Protein AF-A0A836S6T9-F1 (afdb_monomer_lite)

Radius of gyration: 10.19 Å; chains: 1; bounding box: 21×20×22 Å

Structure (mmCIF, N/CA/C/O backbone):
data_AF-A0A836S6T9-F1
#
_entry.id   AF-A0A836S6T9-F1
#
loop_
_atom_site.group_PDB
_atom_site.id
_atom_site.type_symbol
_atom_site.label_atom_id
_atom_site.label_alt_id
_atom_s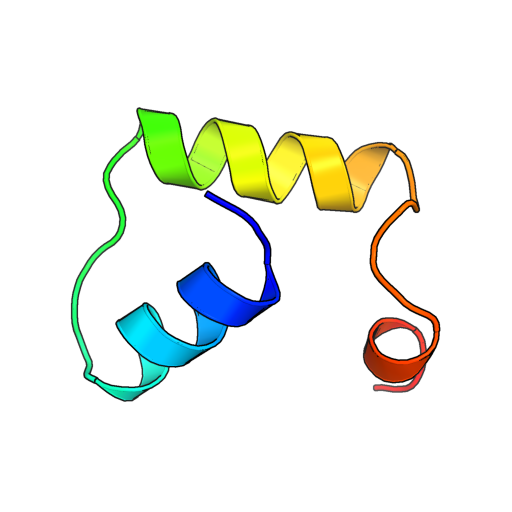ite.label_comp_id
_atom_site.label_asym_id
_atom_site.label_entity_id
_atom_site.label_seq_id
_atom_site.pdbx_PDB_ins_code
_atom_site.Cartn_x
_atom_site.Cartn_y
_atom_site.Cartn_z
_atom_site.occupancy
_atom_site.B_iso_or_equiv
_atom_site.auth_seq_id
_atom_site.auth_comp_id
_atom_site.auth_asym_id
_atom_site.auth_atom_id
_atom_site.pdbx_PDB_model_num
ATOM 1 N N . MET A 1 1 ? 4.028 1.980 4.385 1.00 84.50 1 MET A N 1
ATOM 2 C CA . MET A 1 1 ? 3.281 0.719 4.115 1.00 84.50 1 MET A CA 1
ATOM 3 C C . MET A 1 1 ? 3.548 0.261 2.683 1.00 84.50 1 MET A C 1
ATOM 5 O O . MET A 1 1 ? 3.698 1.129 1.837 1.00 84.50 1 MET A O 1
ATOM 9 N N . ASN A 1 2 ? 3.626 -1.049 2.405 1.00 90.31 2 ASN A N 1
ATOM 10 C CA . ASN A 1 2 ? 3.715 -1.570 1.030 1.00 90.31 2 ASN A CA 1
ATOM 11 C C . ASN A 1 2 ? 2.335 -1.888 0.429 1.00 90.31 2 ASN A C 1
ATOM 13 O O . ASN A 1 2 ? 1.323 -1.959 1.134 1.00 90.31 2 ASN A O 1
ATOM 17 N N . ILE A 1 3 ? 2.290 -2.098 -0.884 1.00 89.94 3 ILE A N 1
ATOM 18 C CA . ILE A 1 3 ? 1.038 -2.319 -1.607 1.00 89.94 3 ILE A CA 1
ATOM 19 C C . ILE A 1 3 ? 0.307 -3.613 -1.208 1.00 89.94 3 ILE A C 1
ATOM 21 O O . ILE A 1 3 ? -0.922 -3.650 -1.248 1.00 89.94 3 ILE A O 1
ATOM 25 N N . GLN A 1 4 ? 1.012 -4.667 -0.780 1.00 90.69 4 GLN A N 1
ATOM 26 C CA . GLN A 1 4 ? 0.367 -5.911 -0.335 1.00 90.69 4 GLN A CA 1
ATOM 27 C C . GLN A 1 4 ? -0.382 -5.706 0.987 1.00 90.69 4 GLN A C 1
ATOM 29 O O . GLN A 1 4 ? -1.520 -6.152 1.135 1.00 90.69 4 GLN A O 1
ATOM 34 N N . GLN A 1 5 ? 0.235 -4.991 1.927 1.00 94.19 5 GLN A N 1
ATOM 35 C CA . GLN A 1 5 ? -0.381 -4.602 3.195 1.00 94.19 5 GLN A CA 1
ATOM 36 C C . GLN A 1 5 ? -1.574 -3.671 2.953 1.00 94.19 5 GLN A C 1
ATOM 38 O O . GLN A 1 5 ? -2.640 -3.891 3.517 1.00 94.19 5 GLN A O 1
ATOM 43 N N . ALA A 1 6 ? -1.438 -2.699 2.045 1.00 94.06 6 ALA A N 1
ATOM 44 C CA . ALA A 1 6 ? -2.523 -1.782 1.704 1.00 94.06 6 ALA A CA 1
ATOM 45 C C . ALA A 1 6 ? -3.752 -2.504 1.124 1.00 94.06 6 ALA A C 1
ATOM 47 O O . ALA A 1 6 ? -4.884 -2.186 1.488 1.00 94.06 6 ALA A O 1
ATOM 48 N N . ILE A 1 7 ? 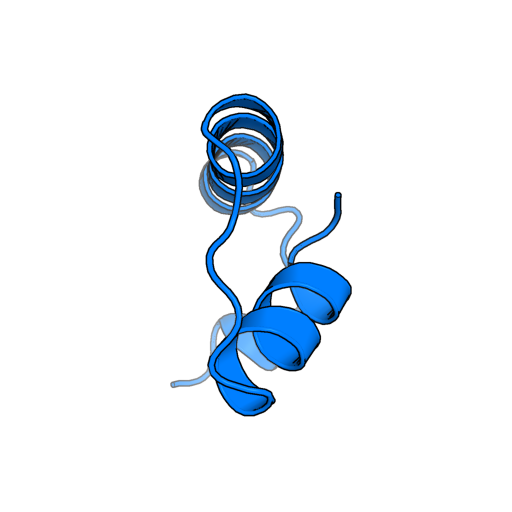-3.541 -3.506 0.262 1.00 93.69 7 ILE A N 1
ATOM 49 C CA . ILE A 1 7 ? -4.622 -4.346 -0.271 1.00 93.69 7 ILE A CA 1
ATOM 50 C C . ILE A 1 7 ? -5.326 -5.109 0.856 1.00 93.69 7 ILE A C 1
ATOM 52 O O . ILE A 1 7 ? -6.556 -5.128 0.886 1.00 93.69 7 ILE A O 1
ATOM 56 N N . ALA A 1 8 ? -4.579 -5.701 1.793 1.00 96.19 8 ALA A N 1
ATOM 57 C CA . ALA A 1 8 ? -5.168 -6.405 2.933 1.00 96.19 8 ALA A CA 1
ATOM 58 C C . ALA A 1 8 ? -6.046 -5.471 3.787 1.00 96.19 8 ALA A C 1
ATOM 60 O O . ALA A 1 8 ? -7.203 -5.791 4.054 1.00 96.19 8 ALA A O 1
ATOM 61 N N . THR A 1 9 ? -5.547 -4.275 4.112 1.00 96.44 9 THR A N 1
ATOM 62 C CA . THR A 1 9 ? -6.281 -3.253 4.876 1.00 96.44 9 THR A CA 1
ATOM 63 C C . THR A 1 9 ? -7.602 -2.862 4.203 1.00 96.44 9 THR A C 1
ATOM 65 O O . THR A 1 9 ? -8.645 -2.798 4.856 1.00 96.44 9 THR A O 1
ATOM 68 N N . VAL A 1 10 ? -7.596 -2.653 2.882 1.00 95.06 10 VAL A N 1
ATOM 69 C CA . VAL A 1 10 ? -8.815 -2.289 2.137 1.00 95.06 10 VAL A CA 1
ATOM 70 C C . VAL A 1 10 ? -9.789 -3.468 2.011 1.00 95.06 10 VAL A C 1
ATOM 72 O O . VAL A 1 10 ? -11.002 -3.257 2.075 1.00 95.06 10 VAL A O 1
ATOM 75 N N . ILE A 1 11 ? -9.301 -4.709 1.891 1.00 97.06 11 ILE A N 1
ATOM 76 C CA . ILE A 1 11 ? -10.147 -5.920 1.924 1.00 97.06 11 ILE A CA 1
ATOM 77 C C . ILE A 1 11 ? -10.890 -6.026 3.262 1.00 97.06 11 ILE A C 1
ATOM 79 O O . ILE A 1 11 ? -12.072 -6.375 3.290 1.00 97.06 11 ILE A O 1
ATOM 83 N N . GLU A 1 12 ? -10.237 -5.645 4.358 1.00 97.69 12 GLU A N 1
ATOM 84 C CA . GLU A 1 12 ? -10.844 -5.556 5.690 1.00 97.69 12 GLU A CA 1
ATOM 85 C C . GLU A 1 12 ? -11.762 -4.333 5.874 1.00 97.69 12 GLU A C 1
ATOM 87 O O . GLU A 1 12 ? -12.274 -4.095 6.968 1.00 97.69 12 GLU A O 1
ATOM 92 N N . LYS A 1 13 ? -12.016 -3.565 4.806 1.00 96.62 13 LYS A N 1
ATOM 93 C CA . LYS A 1 13 ? -12.807 -2.323 4.802 1.00 96.62 13 LYS A CA 1
ATOM 94 C C . LYS A 1 13 ? -12.261 -1.233 5.725 1.00 96.62 13 LYS A C 1
ATOM 96 O O . LYS A 1 13 ? -13.008 -0.351 6.151 1.00 96.62 13 LYS A O 1
ATOM 101 N N . GLN A 1 14 ? -10.968 -1.277 6.021 1.00 97.38 14 GLN A N 1
ATOM 102 C CA . GLN A 1 14 ? -10.290 -0.223 6.757 1.00 97.38 14 GLN A CA 1
ATOM 103 C C . GLN A 1 14 ? -9.773 0.847 5.790 1.00 97.38 14 GLN A C 1
ATOM 105 O O . GLN A 1 14 ? -9.460 0.575 4.629 1.00 97.38 14 GLN A O 1
ATOM 110 N N . ASN A 1 15 ? -9.696 2.085 6.276 1.00 96.88 15 ASN A N 1
ATOM 111 C CA . ASN A 1 15 ? -9.175 3.204 5.498 1.00 96.88 15 ASN A CA 1
ATOM 112 C C . ASN A 1 15 ? -7.673 3.354 5.726 1.00 96.88 15 ASN A C 1
ATOM 114 O O . ASN A 1 15 ? -7.193 3.217 6.848 1.00 96.88 15 ASN A O 1
ATOM 118 N N . LEU A 1 16 ? -6.961 3.718 4.665 1.00 96.31 16 LEU A N 1
ATOM 119 C CA . LEU A 1 16 ? -5.557 4.106 4.732 1.00 96.31 16 LEU A CA 1
ATOM 120 C C . LEU A 1 16 ? -5.453 5.568 5.175 1.00 96.31 16 LEU A C 1
ATOM 122 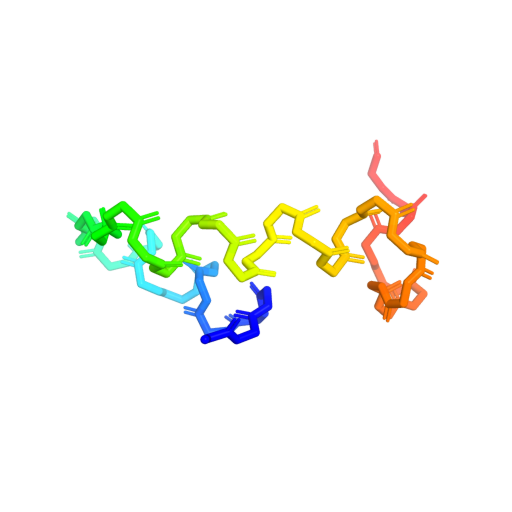O O . LEU A 1 16 ? -6.228 6.426 4.739 1.00 96.31 16 LEU A O 1
ATOM 126 N N . SER A 1 17 ? -4.461 5.874 6.002 1.00 97.69 17 SER A N 1
ATOM 127 C CA . SER A 1 17 ? -4.068 7.252 6.267 1.00 97.69 17 SER A CA 1
ATOM 128 C C . SER A 1 17 ? -3.421 7.888 5.031 1.00 97.69 17 SER A C 1
ATOM 130 O O . SER A 1 17 ? -3.008 7.231 4.072 1.00 97.69 17 SER A O 1
ATOM 132 N N . ARG A 1 18 ? -3.302 9.217 5.048 1.00 96.94 18 ARG A N 1
ATOM 133 C CA . ARG A 1 18 ? -2.685 9.969 3.949 1.00 96.94 18 ARG A CA 1
ATOM 134 C C . ARG A 1 18 ? -1.207 9.618 3.740 1.00 96.94 18 ARG A C 1
ATOM 136 O O . ARG A 1 18 ? -0.743 9.606 2.601 1.00 96.94 18 ARG A O 1
ATOM 143 N N . GLU A 1 19 ? -0.479 9.361 4.821 1.00 96.25 19 GLU A N 1
ATOM 144 C CA . GLU A 1 19 ? 0.934 8.972 4.772 1.00 96.25 19 GLU A CA 1
ATOM 145 C C . GLU A 1 19 ? 1.085 7.594 4.124 1.00 96.25 19 GLU A C 1
ATOM 147 O O . GLU A 1 19 ? 1.818 7.435 3.153 1.00 96.25 19 GLU A O 1
ATOM 152 N N . GLU A 1 20 ? 0.266 6.637 4.553 1.00 95.62 20 GLU A N 1
ATOM 153 C CA . GLU A 1 20 ? 0.240 5.290 3.987 1.00 95.62 20 GLU A CA 1
ATOM 154 C C . GLU A 1 20 ? -0.143 5.276 2.504 1.00 95.62 20 GLU A C 1
ATOM 156 O O . GLU A 1 20 ? 0.475 4.564 1.716 1.00 95.62 20 GLU A O 1
ATOM 161 N N . MET A 1 21 ? -1.114 6.097 2.092 1.00 94.69 21 MET A N 1
ATOM 162 C CA . MET A 1 21 ? -1.432 6.263 0.670 1.00 94.69 21 MET A CA 1
ATOM 163 C C . MET A 1 21 ? -0.263 6.854 -0.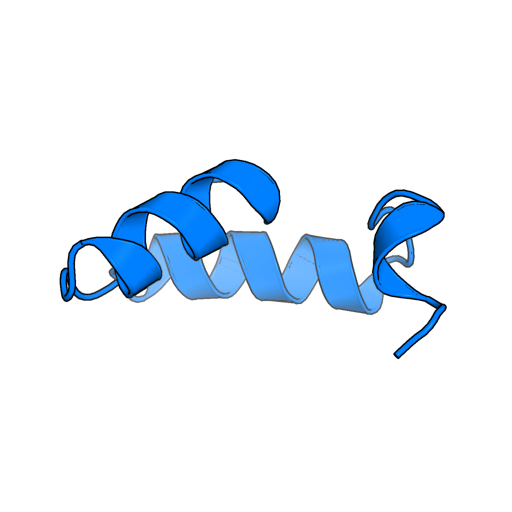127 1.00 94.69 21 MET A C 1
ATOM 165 O O . MET A 1 21 ? -0.068 6.490 -1.286 1.00 94.69 21 MET A O 1
ATOM 169 N N . THR A 1 22 ? 0.517 7.757 0.472 1.00 94.25 22 THR A N 1
ATOM 170 C CA . THR A 1 22 ? 1.690 8.356 -0.184 1.00 94.25 22 THR A CA 1
ATOM 171 C C . THR A 1 22 ? 2.770 7.304 -0.431 1.00 94.25 22 THR A C 1
ATOM 173 O O . THR A 1 22 ? 3.332 7.259 -1.526 1.00 94.25 22 THR A O 1
ATOM 176 N N . ASP A 1 23 ? 3.012 6.427 0.545 1.00 91.69 23 ASP A N 1
ATOM 177 C CA . ASP A 1 23 ? 3.954 5.313 0.405 1.00 91.69 23 ASP A CA 1
ATOM 178 C C . ASP A 1 23 ? 3.533 4.343 -0.704 1.00 91.69 23 ASP A C 1
ATOM 180 O O . ASP A 1 23 ? 4.337 4.004 -1.572 1.00 91.69 23 ASP A O 1
ATOM 184 N N . VAL A 1 24 ? 2.253 3.958 -0.727 1.00 91.44 24 VAL A N 1
ATOM 185 C CA . VAL A 1 24 ? 1.704 3.045 -1.742 1.00 91.44 24 VAL A CA 1
ATOM 186 C C . VAL A 1 24 ? 1.805 3.657 -3.141 1.00 91.44 24 VAL A C 1
ATOM 188 O O . VAL A 1 24 ? 2.239 2.996 -4.081 1.00 91.44 24 VAL A O 1
ATOM 191 N N . MET A 1 25 ? 1.459 4.939 -3.294 1.00 90.62 25 MET A N 1
ATOM 192 C CA . MET A 1 25 ? 1.572 5.629 -4.583 1.00 90.62 25 MET A CA 1
ATOM 193 C C . MET A 1 25 ? 3.021 5.777 -5.047 1.00 90.62 25 MET A C 1
ATOM 195 O O . MET A 1 25 ? 3.281 5.712 -6.250 1.00 90.62 25 MET A O 1
ATOM 199 N N . ARG A 1 26 ? 3.974 5.956 -4.124 1.00 89.25 26 ARG A N 1
ATOM 200 C CA . ARG A 1 26 ? 5.403 5.975 -4.459 1.00 89.25 26 ARG A CA 1
ATOM 201 C C . ARG A 1 26 ? 5.836 4.634 -5.056 1.00 89.25 26 ARG A C 1
ATOM 203 O O . ARG A 1 26 ? 6.470 4.654 -6.104 1.00 89.25 26 ARG A O 1
ATOM 210 N N . GLU A 1 27 ? 5.439 3.514 -4.455 1.00 84.81 27 GLU A N 1
ATOM 211 C CA . GLU A 1 27 ? 5.747 2.159 -4.948 1.00 84.81 27 GLU A CA 1
ATOM 212 C C . GLU A 1 27 ? 5.131 1.883 -6.337 1.00 84.81 27 GLU A C 1
ATOM 214 O O . GLU A 1 27 ? 5.772 1.305 -7.218 1.00 84.81 27 GLU A O 1
ATOM 219 N N . ILE A 1 28 ? 3.902 2.367 -6.570 1.00 84.06 28 ILE A N 1
ATOM 220 C CA . ILE A 1 28 ? 3.220 2.264 -7.872 1.00 84.06 28 ILE A CA 1
ATOM 221 C C . ILE A 1 28 ? 3.987 3.033 -8.952 1.00 84.06 28 ILE A C 1
ATOM 223 O O . ILE A 1 28 ? 4.222 2.510 -10.043 1.00 84.06 28 ILE A O 1
ATOM 227 N N . MET A 1 29 ? 4.383 4.274 -8.662 1.00 82.19 29 MET A N 1
ATOM 228 C CA . MET A 1 29 ? 5.048 5.146 -9.634 1.00 82.19 29 MET A CA 1
ATOM 229 C C . MET A 1 29 ? 6.492 4.733 -9.935 1.00 82.19 29 MET A C 1
ATOM 231 O O . MET A 1 29 ? 6.965 4.987 -11.042 1.00 82.19 29 MET A O 1
ATOM 235 N N . THR A 1 30 ? 7.193 4.088 -8.996 1.00 81.06 30 T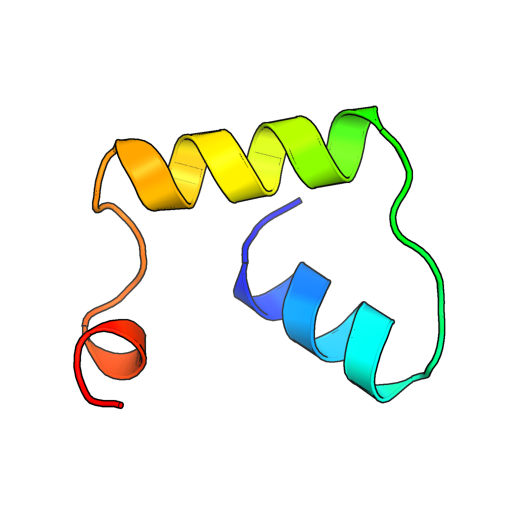HR A N 1
ATOM 236 C CA . THR A 1 30 ? 8.542 3.546 -9.242 1.00 81.06 30 THR A CA 1
ATOM 237 C C . THR A 1 30 ? 8.514 2.252 -10.054 1.00 81.06 30 THR A C 1
ATOM 239 O O . THR A 1 30 ? 9.549 1.830 -10.570 1.00 81.06 30 THR A O 1
ATOM 242 N N . GLY A 1 31 ? 7.340 1.631 -10.222 1.00 68.88 31 GLY A N 1
ATOM 243 C CA . GLY A 1 31 ? 7.208 0.347 -10.908 1.00 68.88 31 GLY A CA 1
ATOM 244 C C . GLY A 1 31 ? 7.832 -0.815 -10.130 1.00 68.88 31 GLY A C 1
ATOM 245 O O . GLY A 1 31 ? 8.034 -1.882 -10.708 1.00 68.88 31 GLY A O 1
ATOM 246 N N . GLU A 1 32 ? 8.123 -0.611 -8.841 1.00 64.31 32 GLU A N 1
ATOM 247 C CA . GLU A 1 32 ? 8.627 -1.627 -7.909 1.00 64.31 32 GLU A CA 1
ATOM 248 C C . GLU A 1 32 ? 7.512 -2.549 -7.397 1.00 64.31 32 GLU A C 1
ATOM 250 O O . GLU A 1 32 ? 7.783 -3.553 -6.738 1.00 64.31 32 GLU A O 1
ATOM 255 N N . CYS A 1 33 ? 6.255 -2.270 -7.759 1.00 60.75 33 CYS A N 1
ATOM 256 C CA . CYS A 1 33 ? 5.151 -3.189 -7.537 1.00 60.75 33 CYS A CA 1
ATOM 257 C C . CYS A 1 33 ? 5.422 -4.522 -8.248 1.00 60.75 33 CYS A C 1
ATOM 259 O O . CYS A 1 33 ? 5.582 -4.595 -9.470 1.00 60.75 33 CYS A O 1
ATOM 261 N N . THR A 1 34 ? 5.482 -5.583 -7.446 1.00 59.88 34 THR A N 1
ATOM 262 C CA . THR A 1 34 ? 5.819 -6.949 -7.864 1.00 59.88 34 THR A CA 1
ATOM 263 C C . THR A 1 34 ? 5.091 -7.393 -9.149 1.00 59.88 34 THR A C 1
ATOM 265 O O . THR A 1 34 ? 3.954 -6.976 -9.390 1.00 59.88 34 THR A O 1
ATOM 268 N N . PRO A 1 35 ? 5.675 -8.303 -9.961 1.00 57.47 35 PRO A N 1
ATOM 269 C CA . PRO A 1 35 ? 5.123 -8.711 -11.262 1.00 57.47 35 PRO A CA 1
ATOM 270 C C . PRO A 1 35 ? 3.653 -9.162 -11.242 1.00 57.47 35 PRO A C 1
ATOM 272 O O . PRO A 1 35 ? 2.968 -9.069 -12.259 1.00 57.47 35 PRO A O 1
ATOM 275 N N . ALA A 1 36 ? 3.162 -9.630 -10.090 1.00 58.69 36 ALA A N 1
ATOM 276 C CA . ALA A 1 36 ? 1.785 -10.065 -9.888 1.00 58.69 36 ALA A CA 1
ATOM 277 C C . ALA A 1 36 ? 0.738 -8.950 -10.101 1.00 58.69 36 ALA A C 1
ATOM 279 O O . ALA A 1 36 ? -0.395 -9.259 -10.453 1.00 58.69 36 ALA A O 1
ATOM 280 N N . GLN A 1 37 ? 1.097 -7.669 -9.946 1.00 50.81 37 GLN A N 1
ATOM 281 C CA . GLN A 1 37 ? 0.162 -6.537 -10.069 1.00 50.81 37 GLN A CA 1
ATOM 282 C C . GLN A 1 37 ? 0.084 -5.918 -11.469 1.00 50.81 37 GLN A C 1
ATOM 284 O O . GLN A 1 37 ? -0.850 -5.177 -11.748 1.00 50.81 37 GLN A O 1
ATOM 289 N N . ARG A 1 38 ? 1.008 -6.247 -12.384 1.00 47.72 38 ARG A N 1
ATOM 290 C CA . ARG A 1 38 ? 0.993 -5.748 -13.777 1.00 47.72 38 ARG A CA 1
ATOM 291 C C . ARG A 1 38 ? -0.005 -6.505 -14.679 1.00 47.72 38 ARG A C 1
ATOM 293 O O . ARG A 1 38 ? -0.077 -6.231 -15.872 1.00 47.72 38 ARG A O 1
ATOM 300 N N . ARG A 1 39 ? -0.713 -7.515 -14.158 1.00 40.03 39 ARG A N 1
ATOM 301 C CA . ARG A 1 39 ? -1.472 -8.498 -14.957 1.00 40.03 39 ARG A CA 1
ATOM 302 C C . ARG A 1 39 ? -2.976 -8.552 -14.649 1.00 40.03 39 ARG A C 1
ATOM 304 O O . ARG A 1 39 ? -3.576 -9.620 -14.754 1.00 40.03 39 ARG A O 1
ATOM 311 N N . LEU A 1 40 ? -3.558 -7.406 -1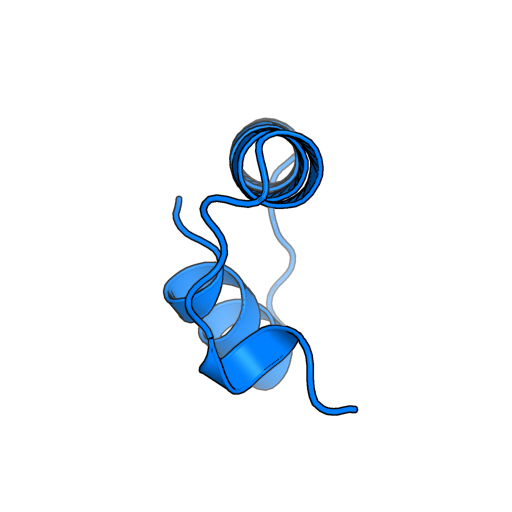4.305 1.00 41.22 40 LEU A N 1
ATOM 312 C CA . LEU A 1 40 ? -4.991 -7.106 -14.421 1.00 41.22 40 LEU A CA 1
ATOM 313 C C . LEU A 1 40 ? -5.151 -5.873 -15.315 1.00 41.22 40 LEU A C 1
ATOM 315 O O . LEU A 1 40 ? -6.200 -5.788 -15.985 1.00 41.22 40 LEU A O 1
#

Foldseek 3Di:
DEPVVVVVCVVVVHDDDPVRVVVHVVCVVVVVPDPVVVPD

pLDDT: mean 83.18, std 17.43, range [40.03, 97.69]

Secondary structure (DSSP, 8-state):
--HHHHHHHHHTTPPPPHHHHHHHHHHHHHT-S-GGGTT-

Sequence (40 aa):
MNIQQAIATVIEKQNLSREEMTDVMREIMTGECTPAQRRL